Protein AF-A0A1I1G1C7-F1 (afdb_monomer)

Secondary structure (DSSP, 8-state):
-HHHHHHHHHHHHHHHHHHHHHHHH--S--TTHHHHHHHHHHHHHHHHHHH-S-SHHHHHHHHHHHHHHHHH-TTTSHHHHHHHHHHHHHHHHHHHHHTT-

Solvent-accessible surface area (backbone atoms only — not comparable to full-atom values): 5776 Å² total; per-residue (Å²): 109,68,68,59,56,51,49,51,52,49,54,55,51,52,50,51,51,50,49,56,53,49,63,70,70,51,89,68,83,69,81,61,5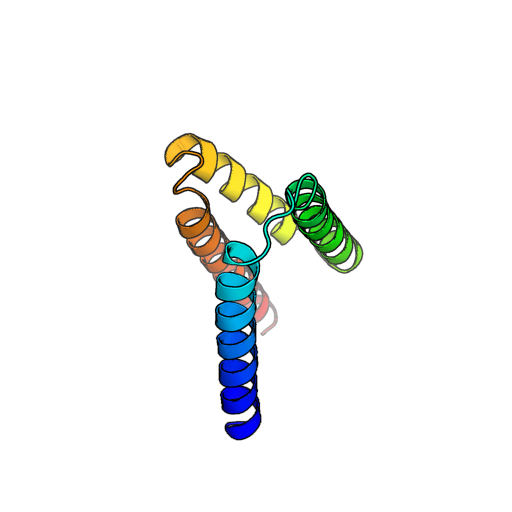3,68,54,53,55,51,49,50,54,52,51,52,50,49,53,52,55,76,70,39,94,59,61,60,63,61,53,48,43,52,53,42,39,51,54,26,34,75,74,56,31,90,91,51,16,67,63,60,23,53,52,53,41,51,52,52,50,52,54,52,51,55,54,58,54,67,74,72,113

Sequence (101 aa):
MFWVAFLSRCYWMTGAVIGGVLGQIIPFSLEGIDFSMTALFVIIFIDQWEKADTHKPALAGLAVGIISLLIFGENQFMLPALIIVSMLLVWYNSRKQVAVE

Mean predicted aligned error: 7.72 Å

pLDDT: mean 85.57, std 10.5, range [42.09, 96.31]

Radius of gyration: 18.2 Å; Cα contacts (8 Å, |Δi|>4): 26; chains: 1; bounding box: 47×32×40 Å

Foldseek 3Di:
DVVVVVVVVVVVVVVVVVCVVVVVVDPDPPPCVVVVVVVVVVVVLVVCCVPDPDCVLSVLLVVLLVVLCVVVNDPPSPVSSVVVSVVVVVVVVVVVVVVVD

Structure (mmCIF, N/CA/C/O backbone):
data_AF-A0A1I1G1C7-F1
#
_entry.id   AF-A0A1I1G1C7-F1
#
loop_
_atom_site.group_PDB
_atom_site.id
_atom_site.type_symbol
_atom_site.label_atom_id
_atom_site.label_alt_id
_atom_site.label_comp_id
_atom_site.label_asym_id
_atom_site.label_entity_id
_atom_site.label_seq_id
_atom_site.pdbx_PDB_ins_code
_atom_site.Cartn_x
_atom_site.Cartn_y
_atom_site.Cartn_z
_atom_site.occupancy
_atom_site.B_iso_or_equiv
_atom_site.auth_seq_id
_atom_site.auth_comp_id
_atom_site.auth_asym_id
_atom_site.auth_atom_id
_atom_site.pdbx_PDB_model_num
ATOM 1 N N . MET A 1 1 ? -3.798 -12.288 -22.094 1.00 71.25 1 MET A N 1
ATOM 2 C CA . MET A 1 1 ? -3.819 -11.209 -21.078 1.00 71.25 1 MET A CA 1
ATOM 3 C C . MET A 1 1 ? -5.228 -10.705 -20.752 1.00 71.25 1 MET A C 1
ATOM 5 O O . MET A 1 1 ? -5.520 -10.580 -19.573 1.00 71.25 1 MET A O 1
ATOM 9 N N . PHE A 1 2 ? -6.125 -10.484 -21.729 1.00 92.06 2 PHE A N 1
ATOM 10 C CA . PHE A 1 2 ? -7.496 -9.992 -21.467 1.00 92.06 2 PHE A CA 1
ATOM 11 C C . PHE A 1 2 ? -8.294 -10.840 -20.461 1.00 92.06 2 PHE A C 1
ATOM 13 O O . PHE A 1 2 ? -8.773 -10.305 -19.469 1.00 92.06 2 PHE A O 1
ATOM 20 N N . TRP A 1 3 ? -8.367 -12.161 -20.656 1.00 93.88 3 TRP A N 1
ATOM 21 C CA . TRP A 1 3 ? -9.093 -13.048 -19.737 1.00 93.88 3 TRP A CA 1
ATOM 22 C C . TRP A 1 3 ? -8.559 -13.018 -18.303 1.00 93.88 3 TRP A C 1
ATOM 24 O O . TRP A 1 3 ? -9.343 -13.067 -17.365 1.00 93.88 3 TRP A O 1
ATOM 34 N N . VAL A 1 4 ? -7.243 -12.874 -18.125 1.00 93.19 4 VAL A N 1
ATOM 35 C CA . VAL A 1 4 ? -6.620 -12.767 -16.795 1.00 93.19 4 VAL A CA 1
ATOM 36 C C . VAL A 1 4 ? -7.031 -11.461 -16.115 1.00 93.19 4 VAL A C 1
ATOM 38 O O . VAL A 1 4 ? -7.439 -11.476 -14.958 1.00 93.19 4 VAL A O 1
ATOM 41 N N . ALA A 1 5 ? -6.978 -10.339 -16.838 1.00 94.00 5 ALA A N 1
ATOM 42 C CA . ALA A 1 5 ? -7.400 -9.043 -16.312 1.00 94.00 5 ALA A CA 1
ATOM 43 C C . ALA A 1 5 ? -8.906 -9.012 -15.999 1.00 94.00 5 ALA A C 1
ATOM 45 O O . ALA A 1 5 ? -9.306 -8.520 -14.944 1.00 94.00 5 ALA A O 1
ATOM 46 N N . PHE A 1 6 ? -9.729 -9.582 -16.884 1.00 95.75 6 PHE A N 1
ATOM 47 C CA . PHE A 1 6 ? -11.175 -9.675 -16.704 1.00 95.75 6 PHE A CA 1
ATOM 48 C C . PHE A 1 6 ? -11.531 -10.509 -15.470 1.00 95.75 6 PHE A C 1
ATOM 50 O O . PHE A 1 6 ? -12.227 -10.023 -14.581 1.00 95.75 6 PHE A O 1
ATOM 57 N N . LEU A 1 7 ? -10.987 -11.724 -15.369 1.00 95.00 7 LEU A N 1
ATOM 58 C CA . LEU A 1 7 ? -11.215 -12.592 -14.217 1.00 95.00 7 LEU A CA 1
ATOM 59 C C . LEU A 1 7 ? -10.696 -11.953 -12.924 1.00 95.00 7 LEU A C 1
ATOM 61 O O . LEU A 1 7 ? -11.425 -11.943 -11.941 1.00 95.00 7 LEU A O 1
ATOM 65 N N . SER A 1 8 ? -9.499 -11.357 -12.925 1.00 94.00 8 SER A N 1
ATOM 66 C CA . SER A 1 8 ? -8.945 -10.639 -11.764 1.00 94.00 8 SER A CA 1
ATOM 67 C C . SER A 1 8 ? -9.883 -9.532 -11.274 1.00 94.00 8 SER A C 1
ATOM 69 O O . SER A 1 8 ? -10.186 -9.445 -10.082 1.00 94.00 8 SER A O 1
ATOM 71 N N . ARG A 1 9 ? -10.430 -8.732 -12.199 1.00 94.19 9 ARG A N 1
ATOM 72 C CA . ARG A 1 9 ? -11.395 -7.683 -11.861 1.00 94.19 9 ARG A CA 1
ATOM 73 C C . ARG A 1 9 ? -12.683 -8.262 -11.284 1.00 94.19 9 ARG A C 1
ATOM 75 O O . ARG A 1 9 ? -13.168 -7.734 -10.285 1.00 94.19 9 ARG A O 1
ATOM 82 N N . CYS A 1 10 ? -13.213 -9.326 -11.887 1.00 96.31 10 CYS A N 1
ATOM 83 C CA . CYS A 1 10 ? -14.399 -10.013 -11.389 1.00 96.31 10 CYS A CA 1
ATOM 84 C C . CYS A 1 10 ? -14.170 -1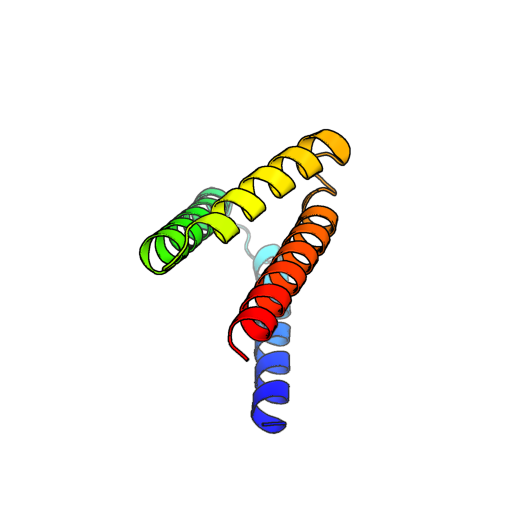0.569 -9.981 1.00 96.31 10 CYS A C 1
ATOM 86 O O . CYS A 1 10 ? -14.961 -10.245 -9.108 1.00 96.31 10 CYS A O 1
ATOM 88 N N . TYR A 1 11 ? -13.084 -11.315 -9.743 1.00 94.75 11 TYR A N 1
ATOM 89 C CA . TYR A 1 11 ? -12.752 -11.898 -8.436 1.00 94.75 11 TYR A CA 1
ATOM 90 C C . TYR A 1 11 ? -12.575 -10.842 -7.347 1.00 94.75 11 TYR A C 1
ATOM 92 O O . TYR A 1 11 ? -13.081 -11.005 -6.239 1.00 94.75 11 TYR A O 1
ATOM 100 N N . TRP A 1 12 ? -11.878 -9.748 -7.657 1.00 95.12 12 TRP A N 1
ATOM 101 C CA . TRP A 1 12 ? -11.676 -8.669 -6.696 1.00 95.12 12 TRP A CA 1
ATOM 102 C C . TRP A 1 12 ? -12.995 -7.969 -6.355 1.00 95.12 12 TRP A C 1
ATOM 104 O O . TRP A 1 12 ? -13.286 -7.715 -5.188 1.00 95.12 12 TRP A O 1
ATOM 114 N N . MET A 1 13 ? -13.828 -7.710 -7.368 1.00 96.19 13 MET A N 1
ATOM 115 C CA . MET A 1 13 ? -15.127 -7.068 -7.181 1.00 96.19 13 MET A CA 1
ATOM 116 C C . MET A 1 13 ? -16.108 -7.960 -6.413 1.00 96.19 13 MET A C 1
ATOM 118 O O . MET A 1 13 ? -16.734 -7.482 -5.470 1.00 96.19 13 MET A O 1
ATOM 122 N N . THR A 1 14 ? -16.233 -9.246 -6.761 1.00 96.25 14 THR A N 1
ATOM 123 C CA . THR A 1 14 ? -17.109 -10.170 -6.024 1.00 96.25 14 THR A CA 1
ATOM 124 C C . THR A 1 14 ? -16.625 -10.383 -4.598 1.00 96.25 14 THR A C 1
ATOM 126 O O . THR A 1 14 ? -17.447 -10.344 -3.687 1.00 96.25 14 THR A O 1
ATOM 129 N N . GLY A 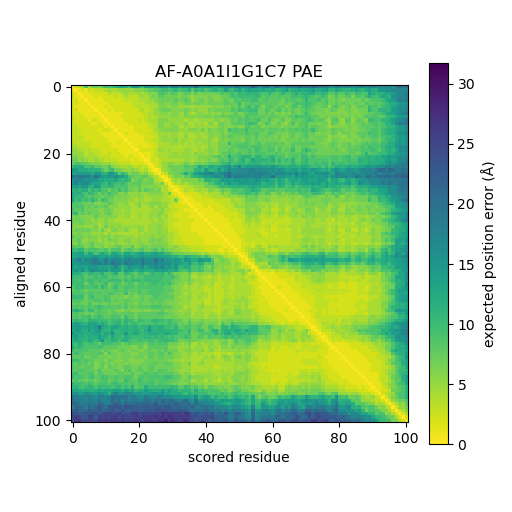1 15 ? -15.315 -10.525 -4.374 1.00 95.50 15 GLY A N 1
ATOM 130 C CA . GLY A 1 15 ? -14.741 -10.620 -3.031 1.00 95.50 15 GLY A CA 1
ATOM 131 C C . GLY A 1 15 ? -15.049 -9.392 -2.169 1.00 95.50 15 GLY A C 1
ATOM 132 O O . GLY A 1 15 ? -15.490 -9.543 -1.031 1.00 95.50 15 GLY A O 1
ATOM 133 N N . ALA A 1 16 ? -14.900 -8.183 -2.722 1.00 94.25 16 ALA A N 1
ATOM 134 C CA . ALA A 1 16 ? -15.209 -6.938 -2.018 1.00 94.25 16 ALA A CA 1
ATOM 135 C C . ALA A 1 16 ? -16.703 -6.809 -1.674 1.00 94.25 16 ALA A C 1
ATOM 137 O O . ALA A 1 16 ? -17.045 -6.450 -0.548 1.00 94.25 16 ALA A O 1
ATOM 138 N N . VAL A 1 17 ? -17.595 -7.137 -2.617 1.00 95.56 17 VAL A N 1
ATOM 139 C CA . VAL A 1 17 ? -19.050 -7.087 -2.393 1.00 95.56 17 VAL A CA 1
ATOM 140 C C . VAL A 1 17 ? -19.470 -8.104 -1.334 1.00 95.56 17 VAL A C 1
ATOM 142 O O . VAL A 1 17 ? -20.179 -7.748 -0.397 1.00 95.56 17 VAL A O 1
ATOM 145 N N . ILE A 1 18 ? -19.004 -9.351 -1.444 1.00 95.31 18 ILE A N 1
ATOM 146 C CA . ILE A 1 18 ? -19.317 -10.405 -0.473 1.00 95.31 18 ILE A CA 1
ATOM 147 C C . ILE A 1 18 ? -18.780 -10.028 0.911 1.00 95.31 18 ILE A C 1
ATOM 149 O O . ILE A 1 18 ? -19.522 -10.115 1.884 1.00 95.31 18 ILE A O 1
ATOM 153 N N . GLY A 1 19 ? -17.532 -9.561 1.005 1.00 90.69 19 GLY A N 1
ATOM 154 C CA . GLY A 1 19 ? -16.929 -9.131 2.268 1.00 90.69 19 GLY A CA 1
ATOM 155 C C . GLY A 1 19 ? -17.678 -7.966 2.919 1.00 90.69 19 GLY A C 1
ATOM 156 O O . GLY A 1 19 ? -17.941 -8.009 4.117 1.00 90.69 19 GLY A O 1
ATOM 157 N N . GLY A 1 20 ? -18.089 -6.964 2.134 1.00 89.44 20 GLY A N 1
ATOM 158 C CA . GLY A 1 20 ? -18.865 -5.825 2.628 1.00 89.44 20 GLY A CA 1
ATOM 159 C C . GLY A 1 20 ? -20.263 -6.212 3.119 1.00 89.44 20 GLY A C 1
ATOM 160 O O . GLY A 1 20 ? -20.689 -5.753 4.174 1.00 89.44 20 GLY A O 1
ATOM 161 N N . VAL A 1 21 ? -20.958 -7.093 2.391 1.00 91.94 21 VAL A N 1
ATOM 162 C CA . VAL A 1 21 ? -22.288 -7.588 2.784 1.00 91.94 21 VAL A CA 1
ATOM 163 C C . VAL A 1 21 ? -22.194 -8.479 4.023 1.00 91.94 21 VAL A C 1
ATOM 165 O O . VAL A 1 21 ? -22.928 -8.271 4.986 1.00 91.94 21 VAL A O 1
ATOM 168 N N . LEU A 1 22 ? -21.269 -9.442 4.042 1.00 89.44 22 LEU A N 1
ATOM 169 C CA . LE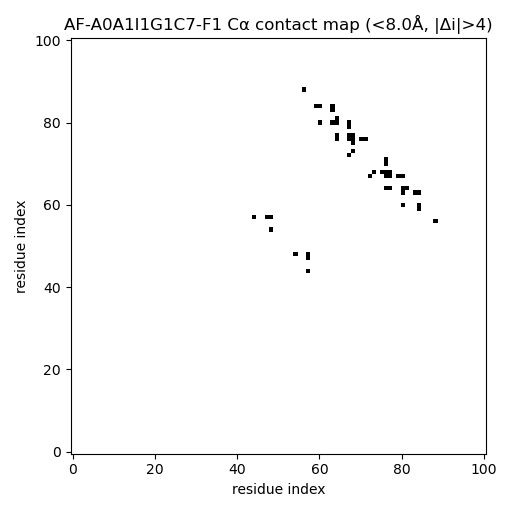U A 1 22 ? -21.079 -10.325 5.195 1.00 89.44 22 LEU A CA 1
ATOM 170 C C . LEU A 1 22 ? -20.637 -9.551 6.438 1.00 89.44 22 LEU A C 1
ATOM 172 O O . LEU A 1 22 ? -21.139 -9.834 7.522 1.00 89.44 22 LEU A O 1
ATOM 176 N N . GLY A 1 23 ? -19.777 -8.541 6.285 1.00 86.31 23 GLY A N 1
ATOM 177 C CA . GLY A 1 23 ? -19.350 -7.676 7.384 1.00 86.31 23 GLY A CA 1
ATOM 178 C C . GLY A 1 23 ? -20.502 -6.941 8.080 1.00 86.31 23 GLY A C 1
ATOM 179 O O . GLY A 1 23 ? -20.395 -6.659 9.266 1.00 86.31 23 GLY A O 1
ATOM 180 N N . GLN A 1 24 ? -21.614 -6.678 7.383 1.00 83.56 24 GLN A N 1
ATOM 181 C CA . GLN A 1 24 ? -22.815 -6.059 7.967 1.00 83.56 24 GLN A CA 1
ATOM 182 C C . GLN A 1 24 ? -23.773 -7.072 8.609 1.00 83.56 24 GLN A C 1
ATOM 184 O O . GLN A 1 24 ? -24.527 -6.718 9.512 1.00 83.56 24 GLN A O 1
ATOM 189 N N . ILE A 1 25 ? -23.782 -8.317 8.122 1.00 86.62 25 ILE A N 1
ATOM 190 C CA . ILE A 1 25 ? -24.683 -9.382 8.600 1.00 86.62 25 ILE A CA 1
ATOM 191 C C . ILE A 1 25 ? -24.120 -10.058 9.854 1.00 86.62 25 ILE A C 1
ATOM 193 O O . ILE A 1 25 ? -24.873 -10.608 10.656 1.00 86.62 25 ILE A O 1
ATOM 197 N N . ILE A 1 26 ? -22.800 -10.031 10.020 1.00 83.19 26 ILE A N 1
ATOM 198 C CA . ILE A 1 26 ? -22.098 -10.599 11.163 1.00 83.19 26 ILE A CA 1
ATOM 199 C C . ILE A 1 26 ? -22.446 -9.807 12.445 1.00 83.19 26 ILE A C 1
ATOM 201 O O . ILE A 1 26 ? -22.094 -8.636 12.553 1.00 83.19 26 ILE A O 1
ATOM 205 N N . PRO A 1 27 ? -23.104 -10.430 13.444 1.00 71.75 27 PRO A N 1
ATOM 206 C CA . PRO A 1 27 ? -23.551 -9.742 14.657 1.00 71.75 27 PRO A CA 1
ATOM 207 C C . PRO A 1 27 ? -22.497 -9.710 15.780 1.00 71.75 27 PRO A C 1
ATOM 209 O O . PRO A 1 27 ? -22.779 -9.186 16.855 1.00 71.75 27 PRO A O 1
ATOM 212 N N . PHE A 1 28 ? -21.311 -10.300 15.577 1.00 75.69 28 PHE A N 1
ATOM 213 C CA . PHE A 1 28 ? -20.221 -10.280 16.558 1.00 75.69 28 PHE A CA 1
ATOM 214 C C . PHE A 1 28 ? -19.298 -9.078 16.333 1.00 75.69 28 PHE A C 1
ATOM 216 O O . PHE A 1 28 ? -19.039 -8.696 15.192 1.00 75.69 28 PHE A O 1
ATOM 223 N N . SER A 1 29 ? -18.787 -8.483 17.417 1.00 74.19 29 SER A N 1
ATOM 224 C CA . SER A 1 29 ? -17.815 -7.396 17.314 1.00 74.19 29 SER A CA 1
ATOM 225 C C . SER A 1 29 ? -16.532 -7.922 16.669 1.00 74.19 29 SER A C 1
ATOM 227 O O . SER A 1 29 ? -15.876 -8.826 17.182 1.00 74.19 29 SER A O 1
ATOM 229 N N . LEU A 1 30 ? -16.156 -7.346 15.528 1.00 78.06 30 LEU A N 1
ATOM 230 C CA . LEU A 1 30 ? -14.874 -7.594 14.856 1.00 78.06 30 LEU A CA 1
ATOM 231 C C . LEU A 1 30 ? -13.729 -6.838 15.554 1.00 78.06 30 LEU A C 1
ATOM 233 O O . LEU A 1 30 ? -12.846 -6.271 14.914 1.00 78.06 30 LEU A O 1
ATOM 237 N N . GLU A 1 31 ? -13.772 -6.788 16.881 1.00 78.44 31 GLU A N 1
ATOM 238 C CA . GLU A 1 31 ? -12.810 -6.070 17.702 1.00 78.44 31 GLU A CA 1
ATOM 239 C C . GLU A 1 31 ? -11.421 -6.697 17.500 1.00 78.44 31 GLU A C 1
ATOM 241 O O . GLU A 1 31 ? -11.225 -7.894 17.707 1.00 78.44 31 GLU A O 1
ATOM 246 N N . GLY A 1 32 ? -10.469 -5.904 17.001 1.00 77.38 32 GLY A N 1
ATOM 247 C CA . GLY A 1 32 ? -9.135 -6.377 16.610 1.00 77.38 32 GLY A CA 1
ATOM 248 C C . GLY A 1 32 ? -8.901 -6.532 15.102 1.00 77.38 32 GLY A C 1
ATOM 249 O O . GLY A 1 32 ? -7.758 -6.752 14.699 1.00 77.38 32 GLY A O 1
ATOM 250 N N . ILE A 1 33 ? -9.909 -6.338 14.243 1.00 84.06 33 ILE A N 1
ATOM 251 C CA . ILE A 1 33 ? -9.690 -6.302 12.783 1.00 84.06 33 ILE A CA 1
ATOM 252 C C . ILE A 1 33 ? -8.740 -5.164 12.367 1.00 84.06 33 ILE A C 1
ATOM 254 O O . ILE A 1 33 ? -7.905 -5.337 11.477 1.00 84.06 33 ILE A O 1
ATOM 258 N N . ASP A 1 34 ? -8.785 -4.038 13.082 1.00 85.31 34 ASP A N 1
ATOM 259 C CA . ASP A 1 34 ? -7.912 -2.881 12.853 1.00 85.31 34 ASP A CA 1
ATOM 260 C C . ASP A 1 34 ? -6.445 -3.188 13.194 1.00 85.31 34 ASP A C 1
ATOM 262 O O . ASP A 1 34 ? -5.520 -2.688 12.545 1.00 85.31 34 ASP A O 1
ATOM 266 N N . PHE A 1 35 ? -6.215 -4.085 14.163 1.00 88.81 35 PHE A N 1
ATOM 267 C CA . PHE A 1 35 ? -4.878 -4.594 14.464 1.00 88.81 35 PHE A CA 1
ATOM 268 C C . PHE A 1 35 ? -4.340 -5.419 13.292 1.00 88.81 35 PHE A C 1
ATOM 270 O O . PHE A 1 35 ? -3.202 -5.215 12.869 1.00 88.81 35 PHE A O 1
ATOM 277 N N . SER A 1 36 ? -5.165 -6.296 12.711 1.00 90.69 36 SER A N 1
ATOM 278 C CA . SER A 1 36 ? -4.779 -7.072 11.527 1.00 90.69 36 SER A CA 1
ATOM 279 C C . SER A 1 36 ? -4.481 -6.181 10.319 1.00 90.69 36 SER A C 1
ATOM 281 O O . SER A 1 36 ? -3.476 -6.406 9.645 1.00 90.69 36 SER A O 1
ATOM 283 N N . MET A 1 37 ? -5.299 -5.153 10.055 1.00 88.50 37 MET A N 1
ATOM 284 C CA . MET A 1 37 ? -5.050 -4.210 8.956 1.00 88.50 37 MET A CA 1
ATOM 285 C C . MET A 1 37 ? -3.720 -3.471 9.150 1.00 88.50 37 MET A C 1
ATOM 287 O O . MET A 1 37 ? -2.908 -3.403 8.226 1.00 88.50 37 MET A O 1
ATOM 291 N N . THR A 1 38 ? -3.464 -2.973 10.360 1.00 90.75 38 THR A N 1
ATOM 292 C CA . THR A 1 38 ? -2.212 -2.279 10.689 1.00 90.75 38 THR A CA 1
ATOM 293 C C . THR A 1 38 ? -1.007 -3.211 10.546 1.00 90.75 38 THR A C 1
ATOM 295 O O . THR A 1 38 ? -0.005 -2.839 9.936 1.00 90.75 38 THR A O 1
ATOM 298 N N . ALA A 1 39 ? -1.112 -4.449 11.037 1.00 93.88 39 ALA A N 1
ATOM 299 C CA . ALA A 1 39 ? -0.061 -5.452 10.906 1.00 93.88 39 ALA A CA 1
ATOM 300 C C . ALA A 1 39 ? 0.235 -5.781 9.437 1.00 93.88 39 ALA A C 1
ATOM 302 O O . ALA A 1 39 ? 1.400 -5.877 9.060 1.00 93.88 39 ALA A O 1
ATOM 303 N N . LEU A 1 40 ? -0.795 -5.890 8.592 1.00 92.62 40 LEU A N 1
ATOM 304 C CA . LEU A 1 40 ? -0.628 -6.132 7.161 1.00 92.62 40 LEU A CA 1
ATOM 305 C C . LEU A 1 40 ? 0.138 -4.989 6.483 1.00 92.62 40 LEU A C 1
ATOM 307 O O . LEU A 1 40 ? 1.054 -5.254 5.707 1.00 92.62 40 LEU A O 1
ATOM 311 N N . PHE A 1 41 ? -0.158 -3.732 6.820 1.00 89.62 41 PHE A N 1
ATOM 312 C CA . PHE A 1 41 ? 0.614 -2.596 6.311 1.00 89.62 41 PHE A CA 1
ATOM 313 C C . PHE A 1 41 ? 2.072 -2.619 6.776 1.00 89.62 41 PHE A C 1
ATOM 315 O O . PHE A 1 41 ? 2.967 -2.402 5.960 1.00 89.62 41 PHE A O 1
ATOM 322 N N . VAL A 1 42 ? 2.324 -2.919 8.053 1.00 92.81 42 VAL A N 1
ATOM 323 C CA . VAL A 1 42 ? 3.687 -3.003 8.604 1.00 92.81 42 VAL A CA 1
ATOM 324 C C . VAL A 1 42 ? 4.474 -4.141 7.957 1.00 92.81 42 VAL A C 1
ATOM 326 O O . VAL A 1 42 ? 5.608 -3.932 7.538 1.00 92.81 42 VAL A O 1
ATOM 329 N N . ILE A 1 43 ? 3.876 -5.325 7.819 1.00 94.50 43 ILE A N 1
ATOM 330 C CA . ILE A 1 43 ? 4.520 -6.486 7.193 1.00 94.50 43 ILE A CA 1
ATOM 331 C C . ILE A 1 43 ? 4.838 -6.194 5.727 1.00 94.50 43 ILE A C 1
ATOM 333 O O . ILE A 1 43 ? 5.955 -6.457 5.297 1.00 94.50 43 ILE A O 1
ATOM 337 N N . ILE A 1 44 ? 3.904 -5.607 4.969 1.00 90.31 44 ILE A N 1
ATOM 338 C CA . ILE A 1 44 ? 4.163 -5.209 3.578 1.00 90.31 44 ILE A CA 1
ATOM 339 C C . ILE A 1 44 ? 5.285 -4.172 3.521 1.00 90.31 44 ILE A C 1
ATOM 341 O O . ILE A 1 44 ? 6.169 -4.286 2.679 1.00 90.31 44 ILE A O 1
ATOM 345 N N . PHE A 1 45 ? 5.289 -3.177 4.409 1.00 89.06 45 PHE A N 1
ATOM 346 C CA . PHE A 1 45 ? 6.357 -2.180 4.451 1.00 89.06 45 PHE A CA 1
ATOM 347 C C . PHE A 1 45 ? 7.724 -2.817 4.722 1.00 89.06 45 PHE A C 1
ATOM 349 O O . PHE A 1 45 ? 8.682 -2.499 4.023 1.00 89.06 45 PHE A O 1
ATOM 356 N N . ILE A 1 46 ? 7.810 -3.734 5.688 1.00 90.75 46 ILE A N 1
ATOM 357 C CA . ILE A 1 46 ? 9.045 -4.459 6.009 1.00 90.75 46 ILE A CA 1
ATOM 358 C C . ILE A 1 46 ? 9.474 -5.347 4.835 1.00 90.75 46 ILE A C 1
ATOM 360 O O . ILE A 1 46 ? 10.639 -5.311 4.456 1.00 90.75 46 ILE A O 1
ATOM 364 N N . ASP A 1 47 ? 8.548 -6.078 4.211 1.00 89.44 47 ASP A N 1
ATOM 365 C CA . ASP A 1 47 ? 8.832 -6.923 3.043 1.00 89.44 47 ASP A CA 1
ATOM 366 C C . ASP A 1 47 ? 9.382 -6.098 1.869 1.00 89.44 47 ASP A C 1
ATOM 368 O O . ASP A 1 47 ? 10.353 -6.488 1.219 1.00 89.44 47 ASP A O 1
ATOM 372 N N . GLN A 1 48 ? 8.799 -4.921 1.621 1.00 85.31 48 GLN A N 1
ATOM 373 C CA . GLN A 1 48 ? 9.303 -3.989 0.614 1.00 85.31 48 GLN A CA 1
ATOM 374 C C . GLN A 1 48 ? 10.640 -3.364 1.019 1.00 85.31 48 GLN A C 1
ATOM 376 O O . GLN A 1 48 ? 11.471 -3.117 0.152 1.00 85.31 48 GLN A O 1
ATOM 381 N N . TRP A 1 49 ? 10.863 -3.110 2.309 1.00 87.25 49 TRP A N 1
ATOM 382 C CA . TRP A 1 49 ? 12.129 -2.590 2.818 1.00 87.25 49 TRP A CA 1
ATOM 383 C C . TRP A 1 49 ? 13.265 -3.601 2.635 1.00 87.25 49 TRP A C 1
ATOM 385 O O . TRP A 1 49 ? 14.326 -3.233 2.151 1.00 87.25 49 TRP A O 1
ATOM 395 N N . GLU A 1 50 ? 13.030 -4.872 2.959 1.00 85.88 50 GLU A N 1
ATOM 396 C CA . GLU A 1 50 ? 14.024 -5.944 2.836 1.00 85.88 50 GLU A CA 1
ATOM 397 C C . GLU A 1 50 ? 14.359 -6.270 1.373 1.00 85.88 50 GLU A C 1
ATOM 399 O O . GLU A 1 50 ? 15.522 -6.485 1.035 1.00 85.88 50 GLU A O 1
ATOM 404 N N . LYS A 1 51 ? 13.355 -6.278 0.485 1.00 81.00 51 LYS A N 1
ATOM 405 C CA . LYS A 1 51 ? 13.539 -6.613 -0.938 1.00 81.00 51 LYS A CA 1
ATOM 406 C C . LYS A 1 51 ? 14.030 -5.451 -1.801 1.00 81.00 51 LYS A C 1
ATOM 408 O O . LYS A 1 51 ? 14.420 -5.680 -2.945 1.00 81.00 51 LYS A O 1
ATOM 413 N N . ALA A 1 52 ? 13.961 -4.209 -1.326 1.00 78.56 52 ALA A N 1
ATOM 414 C CA . ALA A 1 52 ? 14.321 -3.057 -2.143 1.00 78.56 52 ALA A CA 1
ATOM 415 C C . ALA A 1 52 ? 15.843 -2.851 -2.210 1.00 78.56 52 ALA A C 1
ATOM 417 O O . ALA A 1 52 ? 16.475 -2.471 -1.230 1.00 78.56 52 ALA A O 1
ATOM 418 N N . ASP A 1 53 ? 16.413 -2.918 -3.419 1.00 69.44 53 ASP A N 1
ATOM 419 C CA . ASP A 1 53 ? 17.818 -2.545 -3.684 1.00 69.44 53 ASP A CA 1
ATOM 420 C C . ASP A 1 53 ? 18.140 -1.091 -3.300 1.00 69.44 53 ASP A C 1
ATOM 422 O O . ASP A 1 53 ? 19.290 -0.672 -3.165 1.00 69.44 53 ASP A O 1
ATOM 426 N N . THR A 1 54 ? 17.116 -0.245 -3.214 1.00 75.12 54 THR A N 1
ATOM 427 C CA . THR A 1 54 ? 17.246 1.162 -2.866 1.00 75.12 54 THR A CA 1
ATOM 428 C C . THR A 1 54 ? 16.069 1.558 -1.993 1.00 75.12 54 THR A C 1
ATOM 430 O O . THR A 1 54 ? 14.941 1.569 -2.459 1.00 75.12 54 THR A O 1
ATOM 433 N N . HIS A 1 55 ? 16.339 1.985 -0.762 1.00 81.62 55 HIS A N 1
ATOM 434 C CA . HIS A 1 55 ? 15.322 2.378 0.226 1.00 81.62 55 HIS A CA 1
ATOM 435 C C . HIS A 1 55 ? 14.693 3.767 -0.025 1.00 81.62 55 HIS A C 1
ATOM 437 O O . HIS A 1 55 ? 13.809 4.211 0.707 1.00 81.62 55 HIS A O 1
ATOM 443 N N . LYS A 1 56 ? 15.133 4.478 -1.075 1.00 78.75 56 LYS A N 1
ATOM 444 C CA . LYS A 1 56 ? 14.629 5.814 -1.450 1.00 78.75 56 LYS A CA 1
ATOM 445 C C . LYS A 1 56 ? 13.110 5.846 -1.708 1.00 78.75 56 LYS A C 1
ATOM 447 O O . LYS A 1 56 ? 12.491 6.800 -1.247 1.00 78.75 56 LYS A O 1
ATOM 452 N N . PRO A 1 57 ? 12.484 4.857 -2.381 1.00 80.38 57 PRO A N 1
ATOM 453 C CA . PRO A 1 57 ? 11.038 4.826 -2.586 1.00 80.38 57 PRO A CA 1
ATOM 454 C C . PRO A 1 57 ? 10.252 4.706 -1.282 1.00 80.38 57 PRO A C 1
ATOM 456 O O . PRO A 1 57 ? 9.263 5.410 -1.106 1.00 80.38 57 PRO A O 1
ATOM 459 N N . ALA A 1 58 ? 10.724 3.871 -0.350 1.00 84.19 58 ALA A N 1
ATOM 460 C CA . ALA A 1 58 ? 10.095 3.700 0.957 1.00 84.19 58 ALA A CA 1
ATOM 461 C C . ALA A 1 58 ? 10.159 4.997 1.782 1.00 84.19 58 ALA A C 1
ATOM 463 O O . ALA A 1 58 ? 9.147 5.448 2.317 1.00 84.19 58 ALA A O 1
ATOM 464 N N . LEU A 1 59 ? 11.326 5.651 1.807 1.00 87.06 59 LEU A N 1
ATOM 465 C CA . LEU A 1 59 ? 11.520 6.949 2.464 1.00 87.06 59 LEU A CA 1
ATOM 466 C C . LEU A 1 59 ? 10.682 8.067 1.825 1.00 87.06 59 LEU A C 1
ATOM 468 O O . LEU A 1 59 ? 10.087 8.870 2.541 1.00 87.06 59 LEU A O 1
ATOM 472 N N . ALA A 1 60 ? 10.599 8.112 0.492 1.00 86.94 60 ALA A N 1
ATOM 473 C CA . ALA A 1 60 ? 9.771 9.082 -0.223 1.00 86.94 60 ALA A CA 1
ATOM 474 C C . ALA A 1 60 ? 8.278 8.872 0.070 1.00 86.94 60 ALA A C 1
ATOM 476 O O . ALA A 1 60 ? 7.564 9.840 0.328 1.00 86.94 60 ALA A O 1
ATOM 477 N N . GLY A 1 61 ? 7.826 7.614 0.092 1.00 87.31 61 GLY A N 1
ATOM 478 C CA . GLY A 1 61 ? 6.470 7.242 0.484 1.00 87.31 61 GLY A CA 1
ATOM 479 C C . GLY A 1 61 ? 6.116 7.724 1.889 1.00 87.31 61 GLY A C 1
ATOM 480 O O . GLY A 1 61 ? 5.091 8.378 2.073 1.00 87.31 61 GLY A O 1
ATOM 481 N N . LEU A 1 62 ? 7.002 7.474 2.858 1.00 89.56 62 LEU A N 1
ATOM 482 C CA . LEU A 1 62 ? 6.830 7.908 4.244 1.00 89.56 62 LEU A CA 1
ATOM 483 C C . LEU A 1 62 ? 6.757 9.440 4.353 1.00 89.56 62 LEU A C 1
ATOM 485 O O . LEU A 1 62 ? 5.830 9.975 4.956 1.00 89.56 62 LEU A O 1
ATOM 489 N N . ALA A 1 63 ? 7.707 10.150 3.737 1.00 91.00 63 ALA A N 1
ATOM 490 C CA . ALA A 1 63 ? 7.782 11.608 3.807 1.00 91.00 63 ALA A 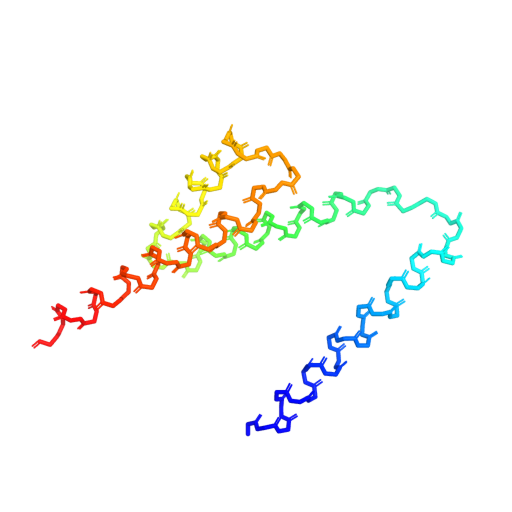CA 1
ATOM 491 C C . ALA A 1 63 ? 6.545 12.277 3.192 1.00 91.00 63 ALA A C 1
ATOM 493 O O . ALA A 1 63 ? 5.923 13.133 3.819 1.00 91.00 63 ALA A O 1
ATOM 494 N N . VAL A 1 64 ? 6.151 11.862 1.986 1.00 91.06 64 VAL A N 1
ATOM 495 C CA . VAL A 1 64 ? 4.968 12.412 1.312 1.00 91.06 64 VAL A CA 1
ATOM 496 C C . VAL A 1 64 ? 3.683 12.036 2.046 1.00 91.06 64 VAL A C 1
ATOM 498 O O . VAL A 1 64 ? 2.778 12.866 2.124 1.00 91.06 64 VAL A O 1
ATOM 501 N N . GLY A 1 65 ? 3.605 10.830 2.615 1.00 89.88 65 GLY A N 1
ATOM 502 C CA . GLY A 1 65 ? 2.484 10.406 3.452 1.00 89.88 65 GLY A CA 1
ATOM 503 C C . GLY A 1 65 ? 2.304 11.313 4.669 1.00 89.88 65 GLY A C 1
ATOM 504 O O . GLY A 1 65 ? 1.215 11.847 4.865 1.00 89.88 65 GLY A O 1
ATOM 505 N N . ILE A 1 66 ? 3.379 11.564 5.425 1.00 91.62 66 ILE A N 1
ATOM 506 C CA . ILE A 1 66 ? 3.362 12.456 6.597 1.00 91.62 66 ILE A CA 1
ATOM 507 C C . ILE A 1 66 ? 2.984 13.884 6.191 1.00 91.62 66 ILE A C 1
ATOM 509 O O . ILE A 1 66 ? 2.102 14.482 6.803 1.00 91.62 66 ILE A O 1
ATOM 513 N N . ILE A 1 67 ? 3.602 14.428 5.139 1.00 92.38 67 ILE A N 1
ATOM 514 C CA . ILE A 1 67 ? 3.300 15.785 4.655 1.00 92.38 67 ILE A CA 1
ATOM 515 C C . ILE A 1 67 ? 1.830 15.894 4.230 1.00 92.38 67 ILE A C 1
ATOM 517 O O . ILE A 1 67 ? 1.150 16.852 4.591 1.00 92.38 67 ILE A O 1
ATOM 521 N N . SER A 1 68 ? 1.317 14.901 3.501 1.00 89.38 68 SER A N 1
ATOM 522 C CA . SER A 1 68 ? -0.080 14.892 3.060 1.00 89.38 68 SER A CA 1
ATOM 523 C C . SER A 1 68 ? -1.043 14.756 4.238 1.00 89.38 68 SER A C 1
ATOM 525 O O . SER A 1 68 ? -2.097 15.383 4.222 1.00 89.38 68 SER A O 1
ATOM 527 N N . LEU A 1 69 ? -0.681 13.992 5.273 1.00 90.12 69 LEU A N 1
ATOM 528 C CA . LEU A 1 69 ? -1.479 13.861 6.492 1.00 90.12 69 LEU A CA 1
ATOM 529 C C . LEU A 1 69 ? -1.560 15.183 7.258 1.00 90.12 69 LEU A C 1
ATOM 531 O O . LEU A 1 69 ? -2.643 15.565 7.691 1.00 90.12 69 LEU A O 1
ATOM 535 N N . LEU A 1 70 ? -0.453 15.921 7.353 1.00 90.75 70 LEU A N 1
ATOM 536 C CA . LEU A 1 70 ? -0.428 17.228 8.012 1.00 90.75 70 LEU A CA 1
ATOM 537 C C . LEU A 1 70 ? -1.221 18.304 7.251 1.00 90.75 70 LEU A C 1
ATOM 539 O O . LEU A 1 70 ? -1.796 19.185 7.882 1.00 90.75 70 LEU A O 1
ATOM 543 N N . ILE A 1 71 ? -1.257 18.248 5.914 1.00 91.44 71 ILE A N 1
ATOM 544 C CA . ILE A 1 71 ? -1.928 19.262 5.080 1.00 91.44 71 ILE A CA 1
ATOM 545 C C . ILE A 1 71 ? -3.415 18.944 4.860 1.00 91.44 71 ILE A C 1
ATOM 547 O O . ILE A 1 71 ? -4.251 19.838 4.964 1.00 91.44 71 ILE A O 1
ATOM 551 N N . PHE A 1 72 ? -3.750 17.693 4.525 1.00 88.06 72 PHE A N 1
ATOM 552 C CA . PHE A 1 72 ? -5.101 17.280 4.112 1.00 88.06 72 PHE A CA 1
ATOM 553 C C . PHE A 1 72 ? -5.897 16.572 5.221 1.00 88.06 72 PHE A C 1
ATOM 555 O O . PHE A 1 72 ? -7.102 16.367 5.066 1.00 88.06 72 PHE A O 1
ATOM 562 N N . GLY A 1 73 ? -5.252 16.202 6.332 1.00 86.75 73 GLY A N 1
ATOM 563 C CA . GLY A 1 73 ? -5.880 15.502 7.453 1.00 86.75 73 GLY A CA 1
ATOM 564 C C . GLY A 1 73 ? -6.156 14.012 7.202 1.00 86.75 73 GLY A C 1
ATOM 565 O O . GLY A 1 73 ? -6.043 13.498 6.088 1.00 86.75 73 GLY A O 1
ATOM 566 N N . GLU A 1 74 ? -6.556 13.305 8.260 1.00 84.19 74 GLU A N 1
ATOM 567 C CA . GLU A 1 74 ? -6.692 11.836 8.300 1.00 84.19 74 GLU A CA 1
ATOM 568 C C . GLU A 1 74 ? -7.713 11.269 7.298 1.00 84.19 74 GLU A C 1
ATOM 570 O O . GLU A 1 74 ? -7.524 10.177 6.768 1.00 84.19 74 GLU A O 1
ATOM 575 N N . ASN A 1 75 ? -8.766 12.023 6.972 1.00 83.75 75 ASN A N 1
ATOM 576 C CA . ASN A 1 75 ? -9.830 11.542 6.085 1.00 83.75 75 ASN A CA 1
ATOM 577 C C . ASN A 1 75 ? -9.484 11.619 4.593 1.00 83.75 75 ASN A C 1
ATOM 579 O O . ASN A 1 75 ? -10.089 10.907 3.792 1.00 83.75 75 ASN A O 1
ATOM 583 N N . GLN A 1 76 ? -8.561 12.499 4.191 1.00 86.25 76 GLN A N 1
ATOM 584 C CA . GLN A 1 76 ? -8.285 12.753 2.773 1.00 86.25 76 GLN A CA 1
ATOM 585 C C . GLN A 1 76 ? -6.821 12.579 2.376 1.00 86.25 76 GLN A C 1
ATOM 587 O O . GLN A 1 76 ? -6.536 12.662 1.188 1.00 86.25 76 GLN A O 1
ATOM 592 N N . PHE A 1 77 ? -5.894 12.292 3.297 1.00 87.81 77 PHE A N 1
ATOM 593 C CA . PHE A 1 77 ? -4.464 12.233 2.965 1.00 87.81 77 PHE A CA 1
ATOM 594 C C . PHE A 1 77 ? -4.075 11.110 1.995 1.00 87.81 77 PHE A C 1
ATOM 596 O O . PHE A 1 77 ? -3.119 11.275 1.237 1.00 87.81 77 PHE A O 1
ATOM 603 N N . MET A 1 78 ? -4.787 9.975 2.003 1.00 87.94 78 MET A N 1
ATOM 604 C CA . MET A 1 78 ? -4.380 8.789 1.240 1.00 87.94 78 MET A CA 1
ATOM 605 C C . MET A 1 78 ? -4.320 9.049 -0.268 1.00 87.94 78 MET A C 1
ATOM 607 O O . MET A 1 78 ? -3.342 8.684 -0.919 1.00 87.94 78 MET A O 1
ATOM 611 N N . LEU A 1 79 ? -5.354 9.675 -0.836 1.00 90.62 79 LEU A N 1
ATOM 612 C CA . LEU A 1 79 ? -5.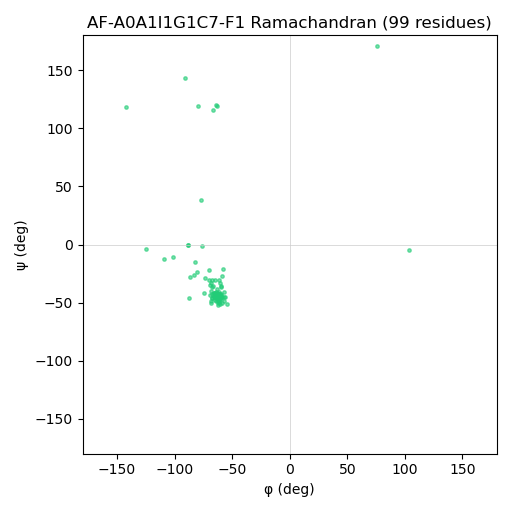449 9.864 -2.283 1.00 90.62 79 LEU A CA 1
ATOM 613 C C . LEU A 1 79 ? -4.380 10.848 -2.816 1.00 90.62 79 LEU A C 1
ATOM 615 O O . LEU A 1 79 ? -3.649 10.460 -3.730 1.00 90.62 79 LEU A O 1
ATOM 619 N N . PRO A 1 80 ? -4.195 12.056 -2.242 1.00 89.69 80 PRO A N 1
ATOM 620 C CA . PRO A 1 80 ? -3.089 12.948 -2.588 1.00 89.69 80 PRO A CA 1
ATOM 621 C C . PRO A 1 80 ? -1.717 12.295 -2.397 1.00 89.69 80 PRO A C 1
ATOM 623 O O . PRO A 1 80 ? -0.882 12.380 -3.297 1.00 89.69 80 PRO A O 1
ATOM 626 N N . ALA A 1 81 ? -1.490 11.595 -1.277 1.00 91.44 81 ALA A N 1
ATOM 627 C CA . ALA A 1 81 ? -0.209 10.947 -1.004 1.00 91.44 81 ALA A CA 1
ATOM 628 C C . ALA A 1 81 ? 0.143 9.912 -2.080 1.00 91.44 81 ALA A C 1
ATOM 630 O O . ALA A 1 81 ? 1.251 9.931 -2.616 1.00 91.44 81 ALA A O 1
ATOM 631 N N . LEU A 1 82 ? -0.809 9.049 -2.449 1.00 90.69 82 LEU A N 1
ATOM 632 C CA . LEU A 1 82 ? -0.603 8.029 -3.477 1.00 90.69 82 LEU A CA 1
ATOM 633 C C . LEU A 1 82 ? -0.283 8.642 -4.840 1.00 90.69 82 LEU A C 1
ATOM 635 O O . LEU A 1 82 ? 0.625 8.161 -5.521 1.00 90.69 82 LEU A O 1
ATOM 639 N N . ILE A 1 83 ? -0.990 9.705 -5.231 1.00 93.12 83 ILE A N 1
ATOM 640 C CA . ILE A 1 83 ? -0.750 10.397 -6.502 1.00 93.12 83 ILE A CA 1
ATOM 641 C C . ILE A 1 83 ? 0.663 10.992 -6.519 1.00 93.12 83 ILE A C 1
ATOM 643 O O . ILE A 1 83 ? 1.421 10.735 -7.455 1.00 93.12 83 ILE A O 1
ATOM 647 N N . ILE A 1 84 ? 1.040 11.735 -5.474 1.00 92.06 84 ILE A N 1
ATOM 648 C CA . ILE A 1 84 ? 2.337 12.418 -5.395 1.00 92.06 84 ILE A CA 1
ATOM 649 C C . ILE A 1 84 ? 3.484 11.401 -5.367 1.00 92.06 84 ILE A C 1
ATOM 651 O O . ILE A 1 84 ? 4.424 11.525 -6.152 1.00 92.06 84 ILE A O 1
ATOM 655 N N . VAL A 1 85 ? 3.408 10.368 -4.519 1.00 91.00 85 VAL A N 1
ATOM 656 C CA . VAL A 1 85 ? 4.441 9.319 -4.447 1.00 91.00 85 VAL A CA 1
ATOM 657 C C . VAL A 1 85 ? 4.569 8.600 -5.785 1.00 91.00 85 VAL A C 1
ATOM 659 O O . VAL A 1 85 ? 5.680 8.440 -6.284 1.00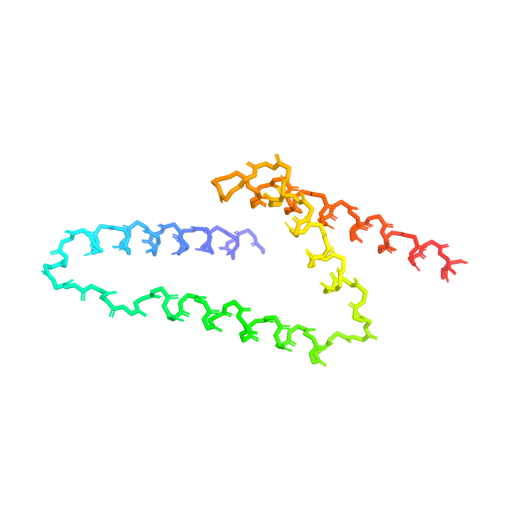 91.00 85 VAL A O 1
ATOM 662 N N . SER A 1 86 ? 3.452 8.220 -6.410 1.00 88.75 86 SER A N 1
ATOM 663 C CA . SER A 1 86 ? 3.480 7.536 -7.707 1.00 88.75 86 SER A CA 1
ATOM 664 C C . SER A 1 86 ? 4.112 8.408 -8.793 1.00 88.75 86 SER A C 1
ATOM 666 O O . SER A 1 86 ? 4.965 7.929 -9.537 1.00 88.75 86 SER A O 1
ATOM 668 N N . MET A 1 87 ? 3.765 9.699 -8.858 1.00 90.81 87 MET A N 1
ATOM 669 C CA . MET A 1 87 ? 4.380 10.643 -9.799 1.00 90.81 87 MET A CA 1
ATOM 670 C C . MET A 1 87 ? 5.887 10.789 -9.564 1.00 90.81 87 MET A C 1
ATOM 672 O O . MET A 1 87 ? 6.662 10.733 -10.520 1.00 90.81 87 MET A O 1
ATOM 676 N N . LEU A 1 88 ? 6.315 10.927 -8.305 1.00 89.06 88 LEU A N 1
ATOM 677 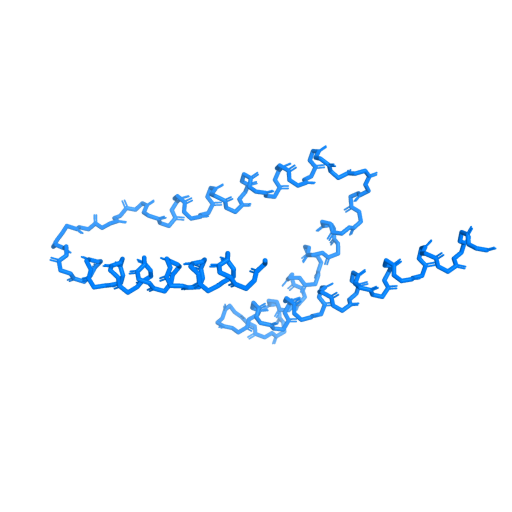C CA . LEU A 1 88 ? 7.731 11.032 -7.945 1.00 89.06 88 LEU A CA 1
ATOM 678 C C . LEU A 1 88 ? 8.514 9.773 -8.332 1.00 89.06 88 LEU A C 1
ATOM 680 O O . LEU A 1 88 ? 9.615 9.878 -8.874 1.00 89.06 88 LEU A O 1
ATOM 684 N N . LEU A 1 89 ? 7.949 8.589 -8.089 1.00 86.88 89 LEU A N 1
ATOM 685 C CA . LEU A 1 89 ? 8.591 7.318 -8.422 1.00 86.88 89 LEU A CA 1
ATOM 686 C C . LEU A 1 89 ? 8.673 7.086 -9.928 1.00 86.88 89 LEU A C 1
ATOM 688 O O . LEU A 1 89 ? 9.732 6.691 -10.414 1.00 86.88 89 LEU A O 1
ATOM 692 N N . VAL A 1 90 ? 7.601 7.371 -10.673 1.00 88.81 90 VAL A N 1
ATOM 693 C CA . VAL A 1 90 ? 7.613 7.294 -12.141 1.00 88.81 90 VAL A CA 1
ATOM 694 C C . VAL A 1 90 ? 8.659 8.252 -12.707 1.00 88.81 90 VAL A C 1
ATOM 696 O O . VAL A 1 90 ? 9.466 7.849 -13.541 1.00 88.81 90 VAL A O 1
ATOM 699 N N . TRP A 1 91 ? 8.720 9.488 -12.208 1.00 87.25 91 TRP A N 1
ATOM 700 C CA . TRP A 1 91 ? 9.726 10.460 -12.634 1.00 87.25 91 TRP A CA 1
ATOM 701 C C . TRP A 1 91 ? 11.158 9.996 -12.324 1.00 87.25 91 TRP A C 1
ATOM 703 O O . TRP A 1 91 ? 12.032 10.065 -13.191 1.00 87.25 91 TRP A O 1
ATOM 713 N N . TYR A 1 92 ? 11.402 9.469 -11.120 1.00 83.19 92 TYR A N 1
ATOM 714 C CA . TYR A 1 92 ? 12.714 8.954 -10.721 1.00 83.19 92 TYR A CA 1
ATOM 715 C C . TYR A 1 92 ? 13.148 7.751 -11.569 1.00 83.19 92 TYR A C 1
ATOM 717 O O . TYR A 1 92 ? 14.297 7.688 -12.010 1.00 83.19 92 TYR A O 1
ATOM 725 N N . ASN A 1 93 ? 12.231 6.816 -11.834 1.00 81.06 93 ASN A N 1
ATOM 726 C CA . ASN A 1 93 ? 12.520 5.629 -12.632 1.00 81.06 93 ASN A CA 1
ATOM 727 C C . ASN A 1 93 ? 12.810 5.982 -14.100 1.00 81.06 93 ASN A C 1
ATOM 729 O O . ASN A 1 93 ? 13.799 5.508 -14.657 1.00 81.06 93 ASN A O 1
ATOM 733 N N . SER A 1 94 ? 12.032 6.891 -14.699 1.00 74.50 94 SER A N 1
ATOM 734 C CA . SER A 1 94 ? 12.274 7.377 -16.066 1.00 74.50 94 SER A CA 1
ATOM 735 C C . SER A 1 94 ? 13.645 8.047 -16.212 1.00 74.50 94 SER A C 1
ATOM 737 O O . SER A 1 94 ? 14.325 7.864 -17.216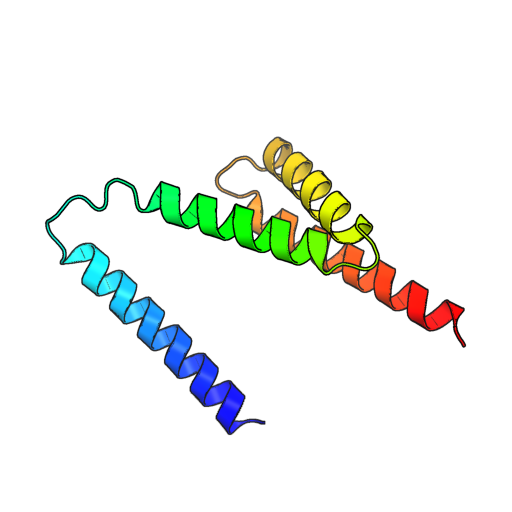 1.00 74.50 94 SER A O 1
ATOM 739 N N . ARG A 1 95 ? 14.112 8.778 -15.190 1.00 65.75 95 ARG A N 1
ATOM 740 C CA . ARG A 1 95 ? 15.452 9.399 -15.187 1.00 65.75 95 ARG A CA 1
ATOM 741 C C . ARG A 1 95 ? 16.582 8.376 -15.065 1.00 65.75 95 ARG A C 1
ATOM 743 O O . ARG A 1 95 ? 17.661 8.610 -15.599 1.00 65.75 95 ARG A O 1
ATOM 750 N N . LYS A 1 96 ? 16.341 7.255 -14.382 1.00 61.06 96 LYS A N 1
ATOM 751 C CA . LYS A 1 96 ? 17.314 6.165 -14.238 1.00 61.06 96 LYS A CA 1
ATOM 752 C C . LYS A 1 96 ? 17.470 5.357 -15.533 1.00 61.06 96 LYS A C 1
ATOM 754 O O . LYS A 1 96 ? 18.557 4.859 -15.776 1.00 61.06 96 LYS A O 1
ATOM 759 N N . GLN A 1 97 ? 16.427 5.269 -16.364 1.00 58.03 97 GLN A N 1
ATOM 760 C CA . GLN A 1 97 ? 16.498 4.624 -17.683 1.00 58.03 97 GLN A CA 1
ATOM 761 C C . GLN A 1 97 ? 17.241 5.483 -18.720 1.00 58.03 97 GLN A C 1
ATOM 763 O O . GLN A 1 97 ? 18.090 4.964 -19.429 1.00 58.03 97 GLN A O 1
ATOM 768 N N . VAL A 1 98 ? 17.007 6.801 -18.743 1.00 54.94 98 VAL A N 1
ATOM 769 C CA . VAL A 1 98 ? 17.648 7.728 -19.705 1.00 54.94 98 VAL A CA 1
ATOM 770 C C . VAL A 1 98 ? 19.150 7.939 -19.446 1.00 54.94 98 VAL A C 1
ATOM 772 O O . VAL A 1 98 ? 19.870 8.340 -20.345 1.00 54.94 98 VAL A O 1
ATOM 775 N N . ALA A 1 99 ? 19.643 7.690 -18.229 1.00 51.09 99 ALA A N 1
ATOM 776 C CA . ALA A 1 99 ? 21.066 7.833 -17.893 1.00 51.09 99 ALA A CA 1
ATOM 777 C C . ALA A 1 99 ? 21.909 6.565 -18.156 1.00 51.09 99 ALA A C 1
ATOM 779 O O . ALA A 1 99 ? 23.098 6.558 -17.838 1.00 51.09 99 ALA A O 1
ATOM 780 N N . VAL A 1 100 ? 21.287 5.484 -18.641 1.00 49.56 100 VAL A N 1
ATOM 781 C CA . VAL A 1 100 ? 21.934 4.186 -18.920 1.00 49.56 100 VAL A CA 1
ATOM 782 C C . VAL A 1 100 ? 22.045 3.910 -20.433 1.00 49.56 100 VAL A C 1
ATOM 784 O O . VAL A 1 100 ? 22.803 3.023 -20.819 1.00 49.56 100 VAL A O 1
ATOM 787 N N . GLU A 1 101 ? 21.350 4.685 -21.276 1.00 42.09 101 GLU A N 1
ATOM 788 C CA . GLU A 1 101 ? 21.607 4.815 -22.727 1.00 42.09 101 GLU A CA 1
ATOM 789 C C . GLU A 1 101 ? 22.713 5.843 -23.006 1.00 42.09 101 GLU A C 1
ATOM 791 O O . GLU A 1 101 ? 23.529 5.583 -23.920 1.00 42.09 101 GLU A O 1
#